Protein AF-A0A8C4QA66-F1 (afdb_monomer_lite)

Structure (mmCIF, N/CA/C/O backbone):
data_AF-A0A8C4QA66-F1
#
_entry.id   AF-A0A8C4QA66-F1
#
loop_
_atom_site.group_PDB
_atom_site.id
_atom_site.type_symbol
_atom_site.label_atom_id
_atom_site.label_alt_id
_atom_site.label_comp_id
_atom_site.label_asym_id
_atom_site.label_entity_id
_atom_site.label_seq_id
_atom_site.pdbx_PDB_ins_code
_atom_site.Cartn_x
_atom_site.Cartn_y
_atom_site.Cartn_z
_atom_site.occupancy
_atom_site.B_iso_or_equiv
_atom_site.auth_seq_id
_atom_site.auth_comp_id
_atom_site.auth_asym_id
_atom_site.auth_atom_id
_atom_site.pdbx_PDB_model_num
ATOM 1 N N . MET A 1 1 ? -4.709 8.243 -7.783 1.00 77.38 1 MET A N 1
ATOM 2 C CA . MET A 1 1 ? -3.328 7.926 -7.400 1.00 77.38 1 MET A CA 1
ATOM 3 C C . MET A 1 1 ? -2.786 6.799 -8.249 1.00 77.38 1 MET A C 1
ATOM 5 O O . MET A 1 1 ? -2.478 7.081 -9.395 1.00 77.38 1 MET A O 1
ATOM 9 N N . GLU A 1 2 ? -2.768 5.538 -7.817 1.00 77.06 2 GLU A N 1
ATOM 10 C CA . GLU A 1 2 ? -1.996 4.505 -8.536 1.00 77.06 2 GLU A CA 1
ATOM 11 C C . GLU A 1 2 ? -2.456 4.218 -9.976 1.00 77.06 2 GLU A C 1
ATOM 13 O O . GLU A 1 2 ? -1.645 4.271 -10.897 1.00 77.06 2 GLU A O 1
ATOM 18 N N . ARG A 1 3 ? -3.765 4.031 -10.213 1.00 77.50 3 ARG A N 1
ATOM 19 C CA . ARG A 1 3 ? -4.309 3.812 -11.576 1.00 77.50 3 ARG A CA 1
ATOM 20 C C . ARG A 1 3 ? -4.095 5.005 -12.510 1.00 77.50 3 ARG A C 1
ATOM 22 O O . ARG A 1 3 ? -3.920 4.830 -13.708 1.00 77.50 3 ARG A O 1
ATOM 29 N N . LYS A 1 4 ? -4.119 6.215 -11.944 1.00 80.38 4 LYS A N 1
ATOM 30 C CA . LYS A 1 4 ? -3.827 7.468 -12.657 1.00 80.38 4 LYS A CA 1
ATOM 31 C C . LYS A 1 4 ? -2.330 7.735 -12.755 1.00 80.38 4 LYS A C 1
ATOM 33 O O . LYS A 1 4 ? -1.916 8.652 -13.453 1.00 80.38 4 LYS A O 1
ATOM 38 N N . SER A 1 5 ? -1.517 6.879 -12.130 1.00 75.44 5 SER A N 1
ATOM 39 C CA . SER A 1 5 ? -0.073 6.984 -12.158 1.00 75.44 5 SER A CA 1
ATOM 40 C C . SER A 1 5 ? 0.433 8.313 -11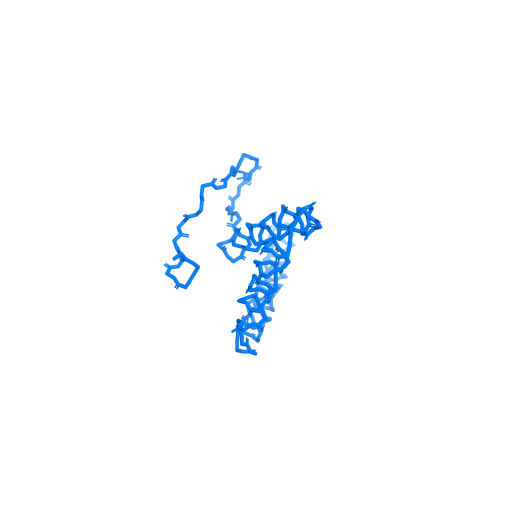.567 1.00 75.44 5 SER A C 1
ATOM 42 O O . SER A 1 5 ? 1.462 8.837 -11.996 1.00 75.44 5 SER A O 1
ATOM 44 N N . ASP A 1 6 ? -0.288 8.838 -10.571 1.00 82.44 6 ASP A N 1
ATOM 45 C CA . ASP A 1 6 ? 0.043 10.112 -9.928 1.00 82.44 6 ASP A CA 1
ATOM 46 C C . ASP A 1 6 ? 1.434 10.002 -9.259 1.00 82.44 6 ASP A C 1
ATOM 48 O O . ASP A 1 6 ? 1.770 8.939 -8.726 1.00 82.44 6 ASP A O 1
ATOM 52 N N . PRO A 1 7 ? 2.284 11.038 -9.303 1.00 80.12 7 PRO A N 1
ATOM 53 C CA . PRO A 1 7 ? 3.597 11.001 -8.662 1.00 80.12 7 PRO A CA 1
ATOM 54 C C . PRO A 1 7 ? 3.469 10.972 -7.132 1.00 80.12 7 PRO A C 1
ATOM 56 O O . PRO A 1 7 ? 2.591 11.624 -6.568 1.00 80.12 7 PRO A O 1
ATOM 59 N N . LEU A 1 8 ? 4.359 10.233 -6.461 1.00 78.69 8 LEU A N 1
ATOM 60 C CA . LEU A 1 8 ? 4.423 10.177 -4.999 1.00 78.69 8 LEU A CA 1
ATOM 61 C C . LEU A 1 8 ? 5.579 11.039 -4.469 1.00 78.69 8 LEU A C 1
ATOM 63 O O . LEU A 1 8 ? 6.657 11.031 -5.070 1.00 78.69 8 LEU A O 1
ATOM 67 N N . PRO A 1 9 ? 5.400 11.741 -3.334 1.00 78.31 9 PRO A N 1
ATOM 68 C CA . PRO A 1 9 ? 6.444 12.542 -2.700 1.00 78.31 9 PRO A CA 1
ATOM 69 C C . PRO A 1 9 ? 7.407 11.652 -1.899 1.00 78.31 9 PRO A C 1
ATOM 71 O O . PRO A 1 9 ? 7.569 11.807 -0.693 1.00 78.31 9 PRO A O 1
ATOM 74 N N . ILE A 1 10 ? 8.019 10.672 -2.555 1.00 69.31 10 ILE A N 1
ATOM 75 C CA . ILE A 1 10 ? 9.045 9.831 -1.939 1.00 69.31 10 ILE A CA 1
ATOM 76 C C . ILE A 1 10 ? 10.421 10.456 -2.138 1.00 69.31 10 ILE A C 1
ATOM 78 O O . ILE A 1 10 ? 10.757 10.930 -3.223 1.00 69.31 10 ILE A O 1
ATOM 82 N N . SER A 1 11 ? 11.229 10.440 -1.080 1.00 61.97 11 SER A N 1
ATOM 83 C CA . SER A 1 11 ? 12.581 10.985 -1.110 1.00 61.97 11 SER A CA 1
ATOM 84 C C . SER A 1 11 ? 13.463 10.116 -2.011 1.00 61.97 11 SER A C 1
ATOM 86 O O . SER A 1 11 ? 13.963 9.074 -1.600 1.00 61.97 11 SER A O 1
ATOM 88 N N . THR A 1 12 ? 13.667 10.527 -3.264 1.00 58.25 12 THR A N 1
ATOM 89 C CA . THR A 1 12 ? 14.614 9.891 -4.199 1.00 58.25 12 THR A CA 1
ATOM 90 C C . THR A 1 12 ? 16.067 10.281 -3.897 1.00 58.25 12 THR A C 1
ATOM 92 O O . THR A 1 12 ? 16.907 10.336 -4.799 1.00 58.25 12 THR A O 1
ATOM 95 N N . ALA A 1 13 ? 16.377 10.611 -2.640 1.00 52.31 13 ALA A N 1
ATOM 96 C CA . ALA A 1 13 ? 17.720 10.958 -2.209 1.00 52.31 13 ALA A CA 1
ATOM 97 C C . ALA A 1 13 ? 18.628 9.727 -2.369 1.00 52.31 13 ALA A C 1
ATOM 99 O O . ALA A 1 13 ? 18.498 8.748 -1.642 1.00 52.31 13 ALA A O 1
ATOM 100 N N . GLY A 1 14 ? 19.520 9.768 -3.363 1.00 55.25 14 GLY A N 1
ATOM 101 C CA . GLY A 1 14 ? 20.526 8.729 -3.615 1.00 55.25 14 GLY A CA 1
ATOM 102 C C . GLY A 1 14 ? 20.405 7.985 -4.949 1.00 55.25 14 GLY 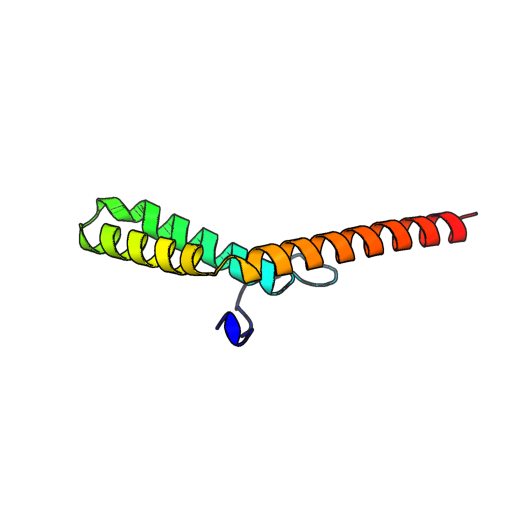A C 1
ATOM 103 O O . GLY A 1 14 ? 21.365 7.330 -5.348 1.00 55.25 14 GLY A O 1
ATOM 104 N N . SER A 1 15 ? 19.303 8.104 -5.702 1.00 53.09 15 SER A N 1
ATOM 105 C CA . SER A 1 15 ? 19.209 7.447 -7.016 1.00 53.09 15 SER A CA 1
ATOM 106 C C . SER A 1 15 ? 19.887 8.288 -8.104 1.00 53.09 15 SER A C 1
ATOM 108 O O . SER A 1 15 ? 19.237 9.051 -8.819 1.00 53.09 15 SER A O 1
ATOM 110 N N . ARG A 1 16 ? 21.210 8.158 -8.237 1.00 43.50 16 ARG A N 1
ATOM 111 C CA . ARG A 1 16 ? 21.965 8.657 -9.396 1.00 43.50 16 ARG A CA 1
ATOM 112 C C . ARG A 1 16 ? 21.704 7.709 -10.578 1.00 43.50 16 ARG A C 1
ATOM 114 O O . ARG A 1 16 ? 22.443 6.757 -10.781 1.00 43.50 16 ARG A O 1
ATOM 121 N N . GLY A 1 17 ? 20.599 7.908 -11.302 1.00 67.19 17 GLY A N 1
ATOM 122 C CA . GLY A 1 17 ? 20.185 7.057 -12.430 1.00 67.19 17 GLY A CA 1
ATOM 123 C C . GLY A 1 17 ? 18.694 7.179 -12.771 1.00 67.19 17 GLY A C 1
ATOM 124 O O . GLY A 1 17 ? 18.018 8.071 -12.259 1.00 67.19 17 GLY A O 1
ATOM 125 N N . LYS A 1 18 ? 18.166 6.280 -13.626 1.00 56.34 18 LYS A N 1
ATOM 126 C CA . LYS A 1 18 ? 16.714 6.143 -13.880 1.00 56.34 18 LYS A CA 1
ATOM 127 C C . LYS A 1 18 ? 16.025 5.922 -12.526 1.00 56.34 18 LYS A C 1
ATOM 129 O O . LYS A 1 18 ? 16.171 4.852 -11.942 1.00 56.34 18 LYS A O 1
ATOM 134 N N . GLY A 1 19 ? 15.354 6.954 -12.009 1.00 57.81 19 GLY A N 1
ATOM 135 C CA . GLY A 1 19 ? 14.737 6.947 -10.681 1.00 57.81 19 GLY A CA 1
ATOM 136 C C . GLY A 1 19 ? 13.771 5.772 -10.474 1.00 57.81 19 GLY A C 1
ATOM 137 O O . GLY A 1 19 ? 13.359 5.129 -11.447 1.00 57.81 19 GLY A O 1
ATOM 138 N N . PRO A 1 20 ? 13.398 5.473 -9.216 1.00 64.69 20 PRO A N 1
ATOM 139 C CA . PRO A 1 20 ? 12.569 4.317 -8.898 1.00 64.69 20 PRO A CA 1
ATOM 140 C C . PRO A 1 20 ? 11.298 4.329 -9.745 1.00 64.69 20 PRO A C 1
ATOM 142 O O . PRO A 1 20 ? 10.547 5.310 -9.751 1.00 64.69 20 PRO A O 1
ATOM 145 N N . LYS A 1 21 ? 11.089 3.238 -10.493 1.00 72.94 21 LYS A N 1
ATOM 146 C CA . LYS A 1 21 ? 9.931 3.065 -11.377 1.00 72.94 21 LYS A CA 1
ATOM 147 C C . LYS A 1 21 ? 8.660 3.303 -10.582 1.00 72.94 21 LYS A C 1
ATOM 149 O O . LYS A 1 21 ? 8.547 2.860 -9.449 1.00 72.94 21 LYS A O 1
ATOM 154 N N . ARG A 1 22 ? 7.669 3.952 -11.180 1.00 75.44 22 ARG A N 1
ATOM 155 C CA . ARG A 1 22 ? 6.402 4.271 -10.508 1.00 75.44 22 ARG A CA 1
ATOM 156 C C . ARG A 1 22 ? 5.760 3.061 -9.808 1.00 75.44 22 ARG A C 1
ATOM 158 O O . ARG A 1 22 ? 5.318 3.179 -8.672 1.00 75.44 22 ARG A O 1
ATOM 165 N N . ASP A 1 23 ? 5.798 1.890 -10.444 1.00 75.44 23 ASP A N 1
ATOM 166 C CA . ASP A 1 23 ? 5.292 0.626 -9.883 1.00 75.44 23 ASP A CA 1
ATOM 167 C C . ASP A 1 23 ? 6.016 0.218 -8.579 1.00 75.44 23 ASP A C 1
ATOM 169 O O . ASP A 1 23 ? 5.419 -0.403 -7.697 1.00 75.44 23 ASP A O 1
ATOM 173 N N . GLU A 1 24 ? 7.293 0.582 -8.454 1.00 80.62 24 GLU A N 1
ATOM 174 C CA . GLU A 1 24 ? 8.127 0.396 -7.266 1.00 80.62 24 GLU A CA 1
ATOM 175 C C . GLU A 1 24 ? 7.797 1.426 -6.180 1.00 80.62 24 GLU A C 1
ATOM 177 O O . GLU A 1 24 ? 7.685 1.074 -5.009 1.00 80.62 24 GLU A O 1
ATOM 182 N N . GLN A 1 25 ? 7.560 2.681 -6.573 1.00 83.69 25 GLN A N 1
ATOM 183 C CA . GLN A 1 25 ? 7.163 3.758 -5.659 1.00 83.69 25 GLN A CA 1
ATOM 184 C C . GLN A 1 25 ? 5.868 3.409 -4.921 1.00 83.69 25 GLN A C 1
ATOM 186 O O . GLN A 1 25 ? 5.805 3.450 -3.693 1.00 83.69 25 GLN A O 1
ATOM 191 N N . TYR A 1 26 ? 4.845 2.998 -5.673 1.00 84.81 26 TYR A N 1
ATOM 192 C CA . TYR A 1 26 ? 3.576 2.568 -5.097 1.00 84.81 26 TYR A CA 1
ATOM 193 C C . TYR A 1 26 ? 3.733 1.302 -4.254 1.00 84.81 26 TYR A C 1
ATOM 195 O O . TYR A 1 26 ? 3.113 1.199 -3.198 1.00 84.81 26 TYR A O 1
ATOM 203 N N . ARG A 1 27 ? 4.595 0.359 -4.660 1.00 84.94 27 ARG A N 1
ATOM 204 C CA . ARG A 1 27 ? 4.880 -0.845 -3.866 1.00 84.94 27 ARG A CA 1
ATOM 205 C C . ARG A 1 27 ? 5.471 -0.495 -2.498 1.00 84.94 27 ARG A C 1
ATOM 207 O O . ARG A 1 27 ? 5.020 -1.045 -1.497 1.00 84.94 27 ARG A O 1
ATOM 214 N N . LEU A 1 28 ? 6.450 0.408 -2.456 1.00 85.25 28 LEU A N 1
ATOM 215 C CA . LEU A 1 28 ? 7.067 0.866 -1.209 1.00 85.25 28 LEU A CA 1
ATOM 216 C C . LEU A 1 28 ? 6.052 1.591 -0.318 1.00 85.25 28 LEU A C 1
ATOM 218 O O . LEU A 1 28 ? 5.908 1.219 0.842 1.00 85.25 28 LEU A O 1
ATOM 222 N N . MET A 1 29 ? 5.275 2.520 -0.882 1.00 88.69 29 MET A N 1
ATOM 223 C CA . MET A 1 29 ? 4.210 3.232 -0.164 1.00 88.69 29 MET A CA 1
ATOM 224 C C . MET A 1 29 ? 3.189 2.268 0.462 1.00 88.69 29 MET A C 1
ATOM 226 O O . MET A 1 29 ? 2.826 2.417 1.626 1.00 88.69 29 MET A O 1
ATOM 230 N N . TRP A 1 30 ? 2.731 1.258 -0.285 1.00 90.50 30 TRP A N 1
ATOM 231 C CA . TRP A 1 30 ? 1.782 0.270 0.236 1.00 90.50 30 TRP A CA 1
ATOM 232 C C . TRP A 1 30 ? 2.375 -0.604 1.342 1.00 90.50 30 TRP A C 1
ATOM 234 O O . TRP A 1 30 ? 1.666 -0.930 2.290 1.00 90.50 30 TRP A O 1
ATOM 244 N N . ASN A 1 31 ? 3.654 -0.971 1.240 1.00 88.94 31 ASN A N 1
ATOM 245 C CA . ASN A 1 31 ? 4.338 -1.725 2.289 1.00 88.94 31 ASN A CA 1
ATOM 246 C C . ASN A 1 31 ? 4.493 -0.908 3.574 1.00 88.94 31 ASN A C 1
ATOM 248 O O . ASN A 1 31 ? 4.257 -1.436 4.658 1.00 88.94 31 ASN A O 1
ATOM 252 N N . GLU A 1 32 ? 4.863 0.366 3.458 1.00 92.12 32 GLU A N 1
ATOM 253 C CA . GLU A 1 32 ? 5.003 1.264 4.605 1.00 92.12 32 GLU A CA 1
ATOM 254 C C . GLU A 1 32 ? 3.650 1.519 5.281 1.00 92.12 32 GLU A C 1
ATOM 256 O O . GLU A 1 32 ? 3.527 1.388 6.500 1.00 92.12 32 GLU A O 1
ATOM 261 N N . LEU A 1 33 ? 2.602 1.768 4.487 1.00 92.25 33 LEU A N 1
ATOM 262 C CA . LEU A 1 33 ? 1.241 1.929 4.994 1.00 92.25 33 LEU A CA 1
ATOM 263 C C . LEU A 1 33 ? 0.741 0.661 5.702 1.00 92.25 33 LEU A C 1
ATOM 265 O O . LEU A 1 33 ? 0.151 0.749 6.776 1.00 92.25 33 LEU A O 1
ATOM 269 N N . GLU A 1 34 ? 0.989 -0.521 5.132 1.00 93.50 34 GLU A N 1
ATOM 270 C CA . GLU A 1 34 ? 0.631 -1.789 5.774 1.00 93.50 34 GLU A CA 1
ATOM 271 C C . GLU A 1 34 ? 1.378 -1.985 7.096 1.00 93.50 34 GLU A C 1
ATOM 273 O O . GLU A 1 34 ? 0.759 -2.379 8.083 1.00 93.50 34 GLU A O 1
ATOM 278 N N . ALA A 1 35 ? 2.684 -1.702 7.138 1.00 94.00 35 ALA A N 1
ATOM 279 C CA . ALA A 1 35 ? 3.484 -1.833 8.351 1.00 94.00 35 ALA A CA 1
ATOM 280 C C . ALA A 1 35 ? 2.953 -0.929 9.474 1.00 94.00 35 ALA A C 1
ATOM 282 O O . ALA A 1 35 ? 2.758 -1.401 10.596 1.00 94.00 35 ALA A O 1
ATOM 283 N N . LEU A 1 36 ? 2.641 0.330 9.151 1.00 94.81 36 LEU A N 1
ATOM 284 C CA . LEU A 1 36 ? 2.050 1.284 10.087 1.00 94.81 36 LEU A CA 1
ATOM 285 C C . LEU A 1 36 ? 0.702 0.787 10.625 1.00 94.81 36 LEU A C 1
ATOM 287 O O . LEU A 1 36 ? 0.487 0.742 11.834 1.00 94.81 36 LEU A O 1
ATOM 291 N N . VAL A 1 37 ? -0.208 0.380 9.737 1.00 94.81 37 VAL A N 1
ATOM 292 C CA . VAL A 1 37 ? -1.546 -0.074 10.144 1.00 94.81 37 VAL A CA 1
ATOM 293 C C . VAL A 1 37 ? -1.462 -1.368 10.955 1.00 94.81 37 VAL A C 1
ATOM 295 O O . VAL A 1 37 ? -2.152 -1.499 11.964 1.00 94.81 37 VAL A O 1
ATOM 298 N N . ARG A 1 38 ? -0.590 -2.309 10.573 1.00 95.25 38 ARG A N 1
ATOM 299 C CA . ARG A 1 38 ? -0.400 -3.573 11.298 1.00 95.25 38 ARG A CA 1
ATOM 300 C C . ARG A 1 38 ? 0.162 -3.341 12.703 1.00 95.25 38 ARG A C 1
ATOM 302 O O . ARG A 1 38 ? -0.294 -4.000 13.632 1.00 95.25 38 ARG A O 1
ATOM 309 N N . ALA A 1 39 ? 1.078 -2.385 12.875 1.00 96.88 39 ALA A N 1
ATOM 310 C CA . ALA A 1 39 ? 1.614 -2.013 14.187 1.00 96.88 39 ALA A CA 1
ATOM 311 C C . ALA A 1 39 ? 0.538 -1.473 15.149 1.00 96.88 39 ALA A C 1
ATOM 313 O O . ALA A 1 39 ? 0.672 -1.612 16.362 1.00 96.88 39 ALA A O 1
ATOM 314 N N . HIS A 1 40 ? -0.546 -0.903 14.614 1.00 96.12 40 HIS A N 1
ATOM 315 C CA . HIS A 1 40 ? -1.660 -0.354 15.393 1.00 96.12 40 HIS A CA 1
ATOM 316 C C . HIS A 1 40 ? -2.938 -1.202 15.336 1.00 96.12 40 HIS A C 1
ATOM 318 O O . HIS A 1 40 ? -3.955 -0.819 15.912 1.00 96.12 40 HIS A O 1
ATOM 324 N N . ALA A 1 41 ? -2.911 -2.368 14.684 1.00 94.44 41 ALA A N 1
ATOM 325 C CA . ALA A 1 41 ? -4.097 -3.197 14.472 1.00 94.44 41 ALA A CA 1
ATOM 326 C C . ALA A 1 41 ? -4.717 -3.729 15.774 1.00 94.44 41 ALA A C 1
ATOM 328 O O . ALA A 1 41 ? -5.922 -3.973 15.815 1.00 94.44 41 ALA A O 1
ATOM 329 N N . SER A 1 42 ? -3.914 -3.882 16.831 1.00 94.62 42 SER A N 1
ATOM 330 C CA . SER A 1 42 ? -4.357 -4.309 18.163 1.00 94.62 42 SER A CA 1
ATOM 331 C C . SER A 1 42 ? -4.955 -3.180 19.007 1.00 94.62 42 SER A C 1
ATOM 333 O O . SER A 1 42 ? -5.579 -3.461 20.028 1.00 94.62 42 SER A O 1
ATOM 335 N N . ASN A 1 43 ? -4.809 -1.914 18.597 1.00 95.12 43 ASN A N 1
ATOM 336 C CA . ASN A 1 43 ? -5.267 -0.770 19.389 1.00 95.12 43 ASN A CA 1
ATOM 337 C C . ASN A 1 43 ? -6.797 -0.658 19.424 1.00 95.12 43 ASN A C 1
ATOM 339 O O . ASN A 1 43 ? -7.358 -0.170 20.403 1.00 95.12 43 ASN A O 1
ATOM 343 N N . SER A 1 44 ? -7.490 -1.073 18.358 1.00 96.06 44 SER A N 1
ATOM 344 C CA . SER A 1 44 ? -8.951 -1.194 18.354 1.00 96.06 44 SER A CA 1
ATOM 345 C C . SER A 1 44 ? -9.448 -2.081 17.213 1.00 96.06 44 SER A C 1
ATOM 347 O O . SER A 1 44 ? -8.787 -2.222 16.185 1.00 96.06 44 SER A O 1
ATOM 349 N N . SER A 1 45 ? -10.676 -2.588 17.341 1.00 93.06 45 S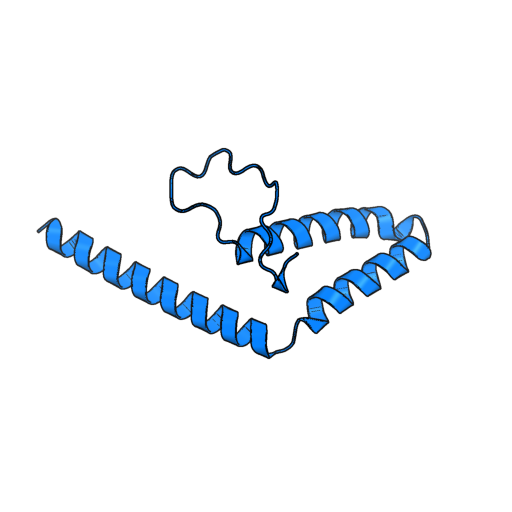ER A N 1
ATOM 350 C CA . SER A 1 45 ? -11.366 -3.312 16.261 1.00 93.06 45 SER A CA 1
ATOM 351 C C . SER A 1 45 ? -11.526 -2.475 14.985 1.00 93.06 45 SER A C 1
ATOM 353 O O . SER A 1 45 ? -11.573 -3.017 13.881 1.00 93.06 45 SER A O 1
ATOM 355 N N . GLY A 1 46 ? -11.561 -1.144 15.114 1.00 95.88 46 GLY A N 1
ATOM 356 C CA . GLY A 1 46 ? -11.523 -0.227 13.978 1.00 95.88 46 GLY A CA 1
ATOM 357 C C . GLY A 1 46 ? -10.224 -0.350 13.180 1.00 95.88 46 GLY A C 1
ATOM 358 O O . GLY A 1 46 ? -10.277 -0.445 11.956 1.00 95.88 46 GLY A O 1
ATOM 359 N N . HIS A 1 47 ? -9.073 -0.429 13.855 1.00 94.75 47 HIS A N 1
ATOM 360 C CA . HIS A 1 47 ? -7.778 -0.607 13.190 1.00 94.75 47 HIS A CA 1
ATOM 361 C C . HIS A 1 47 ? -7.681 -1.967 12.492 1.00 94.75 47 HIS A C 1
ATOM 363 O O . HIS A 1 47 ? -7.169 -2.040 11.376 1.00 94.75 47 HIS A O 1
ATOM 369 N N . THR A 1 48 ? -8.241 -3.027 13.085 1.00 94.81 48 THR A N 1
ATOM 370 C CA . THR A 1 48 ? -8.335 -4.344 12.434 1.00 94.81 48 THR A CA 1
ATOM 371 C C . THR A 1 48 ? -9.1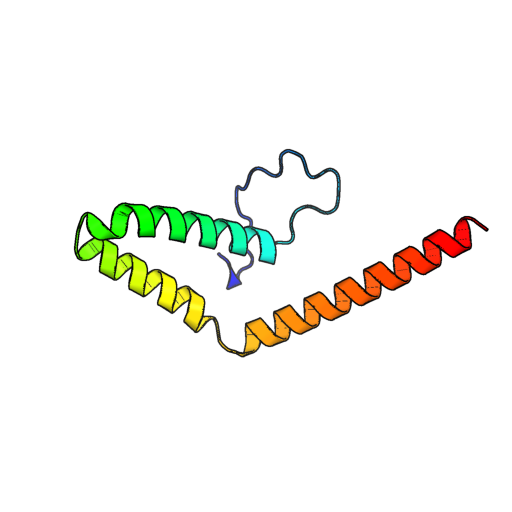42 -4.273 11.132 1.00 94.81 48 THR A C 1
ATOM 373 O O . THR A 1 48 ? -8.670 -4.717 10.091 1.00 94.81 48 THR A O 1
ATOM 376 N N . ARG A 1 49 ? -10.308 -3.610 11.139 1.00 96.31 49 ARG A N 1
ATOM 377 C CA . ARG A 1 49 ? -11.132 -3.436 9.926 1.00 96.31 49 ARG A CA 1
ATOM 378 C C . ARG A 1 49 ? -10.427 -2.627 8.835 1.00 96.31 49 ARG A C 1
ATOM 380 O O . ARG A 1 49 ? -10.621 -2.894 7.650 1.00 96.31 49 ARG A O 1
ATOM 387 N N . VAL A 1 50 ? -9.628 -1.629 9.217 1.00 95.06 50 VAL A N 1
ATOM 388 C CA . VAL A 1 50 ? -8.814 -0.853 8.268 1.00 95.06 50 VAL A CA 1
ATOM 389 C C . VAL A 1 50 ? -7.724 -1.730 7.650 1.00 95.06 50 VAL A C 1
ATOM 391 O O . VAL A 1 50 ? -7.528 -1.669 6.436 1.00 95.06 50 VAL A O 1
ATOM 394 N N . LEU A 1 51 ? -7.064 -2.579 8.446 1.00 94.31 51 LEU A N 1
ATOM 395 C CA . LEU A 1 51 ? -6.080 -3.542 7.947 1.00 94.31 51 LEU A CA 1
ATOM 396 C C . LEU A 1 51 ? -6.705 -4.514 6.936 1.00 94.31 51 LEU A C 1
ATOM 398 O O . LEU A 1 51 ? -6.156 -4.697 5.850 1.00 94.31 51 LEU A O 1
ATOM 402 N N . ASP A 1 52 ? -7.873 -5.073 7.250 1.00 93.44 52 ASP A N 1
ATOM 403 C CA . ASP A 1 52 ? -8.584 -5.992 6.355 1.00 93.44 52 ASP A CA 1
ATOM 404 C C . ASP A 1 52 ? -8.957 -5.313 5.030 1.00 93.44 52 ASP A C 1
ATOM 406 O O . ASP A 1 52 ? -8.728 -5.860 3.949 1.00 93.44 52 ASP A O 1
ATOM 410 N N . CYS A 1 53 ? -9.469 -4.080 5.097 1.00 94.19 53 CYS A N 1
ATOM 411 C CA . CYS A 1 53 ? -9.784 -3.277 3.916 1.00 94.19 53 CYS A CA 1
ATOM 412 C C . CYS A 1 53 ? -8.539 -3.018 3.053 1.00 94.19 53 CYS A C 1
ATOM 414 O O . CYS A 1 53 ? -8.586 -3.156 1.828 1.00 94.19 53 CYS A O 1
ATOM 416 N N . LEU A 1 54 ? -7.409 -2.688 3.683 1.00 92.56 54 LEU A N 1
ATOM 417 C CA . LEU A 1 54 ? -6.141 -2.448 3.002 1.00 92.56 54 LEU A CA 1
ATOM 418 C C . LEU A 1 54 ? -5.643 -3.703 2.271 1.00 92.56 54 LEU A C 1
ATOM 420 O O . LEU A 1 54 ? -5.289 -3.630 1.091 1.00 92.56 54 LEU A O 1
ATOM 424 N N . LEU A 1 55 ? -5.662 -4.860 2.937 1.00 89.44 55 LEU A N 1
ATOM 425 C CA . LEU A 1 55 ? -5.253 -6.138 2.347 1.00 89.44 55 LEU A CA 1
ATOM 426 C C . LEU A 1 55 ? -6.185 -6.568 1.209 1.00 89.44 55 LEU A C 1
ATOM 428 O O . LEU A 1 55 ? -5.710 -7.058 0.180 1.00 89.44 55 LEU A O 1
ATOM 432 N N . ALA A 1 56 ? -7.490 -6.328 1.349 1.00 88.06 56 ALA A N 1
ATOM 433 C CA . ALA A 1 56 ? -8.470 -6.577 0.300 1.00 88.06 56 ALA A CA 1
ATOM 434 C C . ALA A 1 56 ? -8.242 -5.668 -0.913 1.00 88.06 56 ALA A C 1
ATOM 436 O O . ALA A 1 56 ? -8.232 -6.159 -2.033 1.00 88.06 56 ALA A O 1
ATOM 437 N N . CYS A 1 57 ? -7.969 -4.374 -0.719 1.00 86.12 57 CYS A N 1
ATOM 438 C CA . CYS A 1 57 ? -7.632 -3.451 -1.811 1.00 86.12 57 CYS A CA 1
ATOM 439 C C . CYS A 1 57 ? -6.306 -3.810 -2.493 1.00 86.12 57 CYS A C 1
ATOM 441 O O . CYS A 1 57 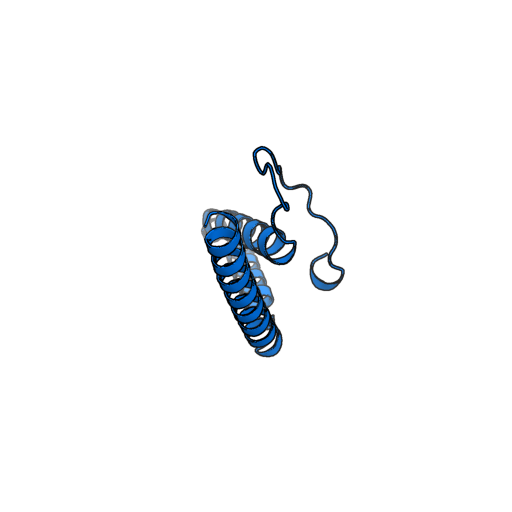? -6.102 -3.504 -3.669 1.00 86.12 57 CYS A O 1
ATOM 443 N N . ARG A 1 58 ? -5.386 -4.449 -1.761 1.00 80.00 58 ARG A N 1
ATOM 444 C CA . ARG A 1 58 ? -4.107 -4.906 -2.301 1.00 80.00 58 ARG A CA 1
ATOM 445 C C . ARG A 1 58 ? -4.228 -6.223 -3.070 1.00 80.00 58 ARG A C 1
ATOM 447 O O . ARG A 1 58 ? -3.555 -6.363 -4.084 1.00 80.00 58 ARG A O 1
ATOM 454 N N . SER A 1 59 ? -5.094 -7.130 -2.621 1.00 62.38 59 SER A N 1
ATOM 455 C CA . SER A 1 59 ? -5.344 -8.443 -3.239 1.00 62.38 59 SER A CA 1
ATOM 456 C C . SER A 1 59 ? -6.390 -8.389 -4.359 1.00 62.38 59 SER A C 1
ATOM 458 O O . SER A 1 59 ? -6.308 -9.151 -5.315 1.00 62.38 59 SER A O 1
ATOM 460 N N . SER A 1 60 ? -7.331 -7.438 -4.307 1.00 54.34 60 SER A N 1
ATOM 461 C CA . SER A 1 60 ? -8.298 -7.156 -5.382 1.00 54.34 60 SER A CA 1
ATOM 462 C C . SER A 1 60 ? -7.684 -6.416 -6.574 1.00 54.34 60 SER A C 1
ATOM 464 O O . SER A 1 60 ? -8.396 -6.060 -7.509 1.00 54.34 60 SER A O 1
ATOM 466 N N . ARG A 1 61 ? -6.352 -6.249 -6.594 1.00 61.69 61 ARG A N 1
ATOM 467 C CA . ARG A 1 61 ? -5.575 -5.795 -7.760 1.00 61.69 61 ARG A CA 1
ATOM 468 C C . ARG A 1 61 ? -5.597 -6.755 -8.957 1.00 61.69 61 ARG A C 1
ATOM 470 O O . ARG A 1 61 ? -4.913 -6.469 -9.921 1.00 61.69 61 ARG A O 1
ATOM 477 N N . LEU A 1 62 ? -6.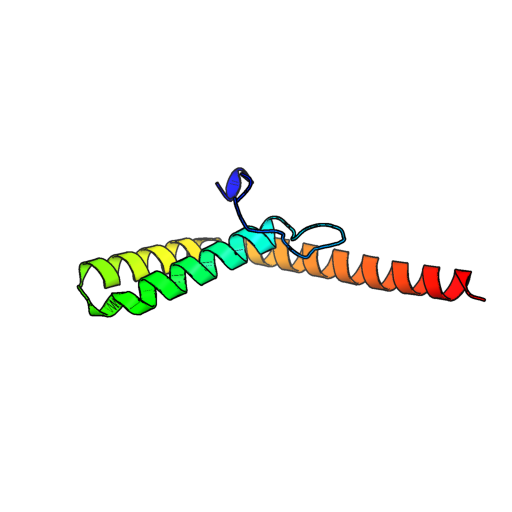412 -7.813 -8.918 1.00 48.09 62 LEU A N 1
ATOM 478 C CA . LEU A 1 62 ? -6.763 -8.724 -10.014 1.00 48.09 62 LEU A CA 1
ATOM 479 C C . LEU A 1 62 ? -5.586 -9.519 -10.641 1.00 48.09 62 LEU A C 1
ATOM 481 O O . LEU A 1 62 ? -4.474 -9.017 -10.784 1.00 48.09 62 LEU A O 1
ATOM 485 N N . PRO A 1 63 ? -5.832 -10.766 -11.088 1.00 52.12 63 PRO A N 1
ATOM 486 C CA . PRO A 1 63 ? -4.845 -11.612 -11.779 1.00 52.12 63 PRO A CA 1
ATOM 487 C C . PRO A 1 63 ? -4.152 -10.957 -12.993 1.00 52.12 63 PRO A C 1
ATOM 489 O O . PRO A 1 63 ? -3.052 -11.358 -13.368 1.00 52.12 63 PRO A O 1
ATOM 492 N N . GLU A 1 64 ? -4.773 -9.947 -13.609 1.00 53.75 64 GLU A N 1
ATOM 493 C CA . GLU A 1 64 ? -4.268 -9.272 -14.812 1.00 53.75 64 GLU A CA 1
ATOM 494 C C . GLU A 1 64 ? -3.048 -8.371 -14.558 1.00 53.75 64 GLU A C 1
ATOM 496 O O . GLU A 1 64 ? -2.157 -8.289 -15.409 1.00 53.75 64 GLU A O 1
ATOM 501 N N . ASP A 1 65 ? -2.960 -7.709 -13.399 1.00 54.97 65 ASP A N 1
ATOM 502 C CA . ASP A 1 65 ? -1.819 -6.832 -13.096 1.00 54.97 65 ASP A CA 1
ATOM 503 C C . ASP A 1 65 ? -0.571 -7.630 -12.689 1.00 54.97 65 ASP A C 1
ATOM 505 O O . ASP A 1 65 ? 0.551 -7.170 -12.920 1.00 54.97 65 ASP A O 1
ATOM 509 N N . ASP A 1 66 ? -0.738 -8.841 -12.144 1.00 56.50 66 ASP A N 1
ATOM 510 C CA . ASP A 1 66 ? 0.379 -9.736 -11.817 1.00 56.50 66 ASP A CA 1
ATOM 511 C C . ASP A 1 66 ? 1.037 -10.289 -13.093 1.00 56.50 66 ASP A C 1
ATOM 513 O O . ASP A 1 66 ? 2.255 -10.190 -13.260 1.00 56.50 66 ASP A O 1
ATOM 517 N N . GLU A 1 67 ? 0.240 -10.728 -14.074 1.00 59.03 67 GLU A N 1
ATOM 518 C CA . GLU A 1 67 ? 0.745 -11.144 -15.392 1.00 59.03 67 GLU A CA 1
ATOM 519 C C . GLU A 1 67 ? 1.368 -9.971 -16.165 1.00 59.03 67 GLU A C 1
ATOM 521 O O . GLU A 1 67 ? 2.450 -10.104 -16.748 1.00 59.03 67 GLU A O 1
ATOM 526 N N . ARG A 1 68 ? 0.775 -8.771 -16.097 1.00 61.09 68 ARG A N 1
ATOM 527 C CA . ARG A 1 68 ? 1.372 -7.567 -16.693 1.00 61.09 68 ARG A CA 1
ATOM 528 C C . ARG A 1 68 ? 2.690 -7.179 -16.014 1.00 61.09 68 ARG A C 1
ATOM 530 O O . ARG A 1 68 ? 3.637 -6.789 -16.703 1.00 61.09 68 ARG A O 1
ATOM 537 N N . ARG A 1 69 ? 2.800 -7.321 -14.687 1.00 63.22 69 ARG A N 1
ATOM 538 C CA . ARG A 1 69 ? 4.052 -7.127 -13.927 1.00 63.22 69 ARG A CA 1
ATOM 539 C C . ARG A 1 69 ? 5.105 -8.173 -14.282 1.00 63.22 69 ARG A C 1
ATOM 541 O O . ARG A 1 69 ? 6.265 -7.813 -14.483 1.00 63.22 69 ARG A O 1
ATOM 548 N N . LYS A 1 70 ? 4.722 -9.442 -14.406 1.00 65.31 70 LYS A N 1
ATOM 549 C CA . LYS A 1 70 ? 5.608 -10.548 -14.795 1.00 65.31 70 LYS A CA 1
ATOM 550 C C . LYS A 1 70 ? 6.128 -10.376 -16.224 1.00 65.31 70 LYS A C 1
ATOM 552 O O . LYS A 1 70 ? 7.321 -10.562 -16.468 1.00 65.31 70 LYS A O 1
ATOM 557 N N . GLY A 1 71 ? 5.270 -9.919 -17.138 1.00 67.69 71 GLY A N 1
ATOM 558 C CA . GLY A 1 71 ? 5.637 -9.549 -18.505 1.00 67.69 71 GLY A CA 1
ATOM 559 C C . GLY A 1 71 ? 6.617 -8.374 -18.564 1.00 67.69 71 GLY A C 1
ATOM 560 O O . GLY A 1 71 ? 7.628 -8.454 -19.264 1.00 67.69 71 GLY A O 1
ATOM 561 N N . LYS A 1 72 ? 6.384 -7.311 -17.777 1.00 68.75 72 LYS A N 1
ATOM 562 C CA . LYS A 1 72 ? 7.331 -6.187 -17.661 1.00 68.75 72 LYS A CA 1
ATOM 563 C C . LYS A 1 72 ? 8.688 -6.634 -17.107 1.00 68.75 72 LYS A C 1
ATOM 565 O O . LYS A 1 72 ? 9.702 -6.301 -17.710 1.00 68.75 72 LYS A O 1
ATOM 570 N N . ARG A 1 73 ? 8.718 -7.434 -16.032 1.00 73.88 73 ARG A N 1
ATOM 571 C CA . ARG A 1 73 ? 9.969 -7.964 -15.448 1.00 73.88 73 ARG A CA 1
ATOM 572 C C . ARG A 1 73 ? 10.780 -8.768 -16.461 1.00 73.88 73 ARG A C 1
ATOM 574 O O . ARG A 1 73 ? 11.963 -8.506 -16.622 1.00 73.88 73 ARG A O 1
ATOM 581 N N . ARG A 1 74 ? 10.135 -9.677 -17.202 1.00 73.81 74 ARG A N 1
ATOM 582 C CA . ARG A 1 74 ? 10.796 -10.462 -18.262 1.00 73.81 74 ARG A CA 1
ATOM 583 C C . ARG A 1 74 ? 11.384 -9.595 -19.374 1.00 73.81 74 ARG A C 1
ATOM 585 O O . ARG A 1 74 ? 12.452 -9.911 -19.889 1.00 73.81 74 ARG A O 1
ATOM 592 N N . LYS A 1 75 ? 10.689 -8.524 -19.771 1.00 78.12 75 LYS A N 1
ATOM 593 C CA . LYS A 1 75 ? 11.184 -7.608 -20.808 1.00 78.12 75 LYS A CA 1
ATOM 594 C C . LYS A 1 75 ? 12.411 -6.832 -20.328 1.00 78.12 75 LYS A C 1
ATOM 596 O O . LYS A 1 75 ? 13.381 -6.727 -21.069 1.00 78.12 75 LYS A O 1
ATOM 601 N N . GLU A 1 76 ? 12.371 -6.336 -19.097 1.00 77.38 76 GLU A N 1
ATOM 602 C CA . GLU A 1 76 ? 13.471 -5.579 -18.491 1.00 77.38 76 GLU A CA 1
ATOM 603 C C . GLU A 1 76 ? 14.722 -6.442 -18.297 1.00 77.38 76 GLU A C 1
ATOM 605 O O . GLU A 1 76 ? 15.817 -6.004 -18.624 1.00 77.38 76 GLU A O 1
ATOM 610 N N . GLU A 1 77 ? 14.554 -7.692 -17.865 1.00 80.00 77 GLU A N 1
ATOM 611 C CA . GLU A 1 77 ? 15.650 -8.655 -17.700 1.00 80.00 77 GLU A CA 1
ATOM 612 C C . GLU A 1 77 ? 16.300 -9.015 -19.050 1.00 80.00 77 GLU A C 1
ATOM 614 O O . GLU A 1 77 ? 17.520 -9.159 -19.157 1.00 80.00 77 GLU A O 1
ATOM 619 N N . ARG A 1 78 ? 15.494 -9.094 -20.121 1.00 83.62 78 ARG A N 1
ATOM 620 C CA . ARG A 1 78 ? 15.991 -9.302 -21.489 1.00 83.62 78 ARG A CA 1
ATOM 621 C C . ARG A 1 78 ? 16.756 -8.088 -22.017 1.00 83.62 78 ARG A C 1
ATOM 623 O O . ARG A 1 78 ? 17.788 -8.272 -22.656 1.00 83.62 78 ARG A O 1
ATOM 630 N N . GLU A 1 79 ? 16.264 -6.875 -21.770 1.00 81.56 79 GLU A N 1
ATOM 631 C CA . GLU A 1 79 ? 16.959 -5.634 -22.142 1.00 81.56 79 GLU A CA 1
ATOM 632 C C . GLU A 1 79 ? 18.263 -5.454 -21.352 1.00 81.56 79 GLU A C 1
ATOM 634 O O . GLU A 1 79 ? 19.268 -5.062 -21.937 1.00 81.56 79 GLU A O 1
ATOM 639 N N . GLU A 1 80 ? 18.294 -5.801 -20.062 1.00 84.19 80 GLU A N 1
ATOM 640 C CA . GLU A 1 80 ? 19.511 -5.741 -19.241 1.00 84.19 80 GLU A CA 1
ATOM 641 C C . GLU A 1 80 ? 20.582 -6.722 -19.736 1.00 84.19 80 GLU A C 1
ATOM 643 O O . GLU A 1 80 ? 21.754 -6.360 -19.859 1.00 84.19 80 GLU A O 1
ATOM 648 N N . ARG A 1 81 ? 20.179 -7.951 -20.087 1.00 84.88 81 ARG A N 1
ATOM 649 C CA . ARG A 1 81 ? 21.086 -8.956 -20.657 1.00 84.88 81 ARG A CA 1
ATOM 650 C C . ARG A 1 81 ? 21.647 -8.514 -22.009 1.00 84.88 81 ARG A C 1
ATOM 652 O O . ARG A 1 81 ? 22.846 -8.642 -22.224 1.00 84.88 81 ARG A O 1
ATOM 659 N N . ALA A 1 82 ? 20.801 -7.957 -22.877 1.00 84.75 82 ALA A N 1
ATOM 660 C CA . ALA A 1 82 ? 21.231 -7.420 -24.166 1.00 84.75 82 ALA A CA 1
ATOM 661 C C . ALA A 1 82 ? 22.195 -6.234 -23.996 1.00 84.75 82 ALA A C 1
ATOM 663 O O . ALA A 1 82 ? 23.195 -6.152 -24.698 1.00 84.75 82 ALA A O 1
ATOM 664 N N . ASN A 1 83 ? 21.942 -5.344 -23.032 1.00 82.50 83 ASN A N 1
ATOM 665 C CA . ASN A 1 83 ? 22.822 -4.206 -22.779 1.00 82.50 83 ASN A CA 1
ATOM 666 C C . ASN A 1 83 ? 24.201 -4.640 -22.256 1.00 82.50 83 ASN A C 1
ATOM 668 O O . ASN A 1 83 ? 25.203 -4.081 -22.683 1.00 82.50 83 ASN A O 1
ATOM 672 N N . ARG A 1 84 ? 24.264 -5.664 -21.390 1.00 84.69 84 ARG A N 1
ATOM 673 C CA . ARG A 1 84 ? 25.542 -6.251 -20.945 1.00 84.69 84 ARG A CA 1
ATOM 674 C C . ARG A 1 84 ? 26.321 -6.914 -22.077 1.00 84.69 84 ARG A C 1
ATOM 676 O O . ARG A 1 84 ? 27.542 -6.842 -22.080 1.00 84.69 84 ARG A O 1
ATOM 683 N N . GLU A 1 85 ? 25.636 -7.581 -23.006 1.00 83.06 85 GLU A N 1
ATOM 684 C CA . GLU A 1 85 ? 26.284 -8.194 -24.173 1.00 83.06 85 GLU A CA 1
ATOM 685 C C . GLU A 1 85 ? 26.879 -7.120 -25.101 1.00 83.06 85 GLU A C 1
ATOM 687 O O . GLU A 1 85 ? 28.023 -7.260 -25.519 1.00 83.06 85 GLU A O 1
ATOM 692 N N . VAL A 1 86 ? 26.161 -6.014 -25.335 1.00 84.44 86 VAL A N 1
ATOM 693 C CA . VAL A 1 86 ? 26.654 -4.877 -26.139 1.00 84.44 86 VAL A CA 1
ATOM 694 C C . VAL A 1 86 ? 27.836 -4.168 -25.468 1.00 84.44 86 VAL A C 1
ATOM 696 O O . VAL A 1 86 ? 28.801 -3.809 -26.136 1.00 84.44 86 VAL A O 1
ATOM 699 N N . GLU A 1 87 ? 27.791 -3.984 -24.148 1.00 81.94 87 GLU A N 1
ATOM 700 C CA . GLU A 1 87 ? 28.886 -3.376 -23.380 1.00 81.94 87 GLU A CA 1
ATOM 701 C C . GLU A 1 87 ? 30.155 -4.249 -23.414 1.00 81.94 87 GLU A C 1
ATOM 703 O O . GLU A 1 87 ? 31.246 -3.742 -23.656 1.00 81.94 87 GLU A O 1
ATOM 708 N N . ALA A 1 88 ? 30.007 -5.573 -23.293 1.00 83.94 88 ALA A N 1
ATOM 709 C CA . ALA A 1 88 ? 31.120 -6.521 -23.374 1.00 83.94 88 ALA A CA 1
ATOM 710 C C . ALA A 1 88 ? 31.713 -6.683 -24.788 1.00 83.94 88 ALA A C 1
ATOM 712 O O . ALA A 1 88 ? 32.833 -7.177 -24.924 1.00 83.94 88 ALA A O 1
ATOM 713 N N . GLU A 1 89 ? 30.966 -6.330 -25.837 1.00 77.44 89 GLU A N 1
ATOM 714 C CA . GLU A 1 89 ? 31.451 -6.310 -27.223 1.00 77.44 89 GLU A CA 1
ATOM 715 C C . GLU A 1 89 ? 32.175 -4.997 -27.552 1.00 77.44 89 GLU A C 1
ATOM 717 O O . GLU A 1 89 ? 33.155 -5.016 -28.287 1.00 77.44 89 GLU A O 1
ATOM 722 N N . ALA A 1 90 ? 31.753 -3.875 -26.960 1.00 79.88 90 ALA A N 1
ATOM 723 C CA . ALA A 1 90 ? 32.401 -2.574 -27.134 1.00 79.88 90 ALA A CA 1
ATOM 724 C C . ALA A 1 90 ? 33.758 -2.448 -26.409 1.00 79.88 90 ALA A C 1
ATOM 726 O O . ALA A 1 90 ? 34.566 -1.599 -26.780 1.00 79.88 90 ALA A O 1
ATOM 727 N N . GLU A 1 91 ? 34.009 -3.271 -25.384 1.00 70.62 91 GLU A N 1
ATOM 728 C CA . GLU A 1 91 ? 35.296 -3.345 -24.668 1.00 70.62 91 GLU A CA 1
ATOM 729 C C . GLU A 1 91 ? 36.304 -4.355 -25.269 1.00 70.62 91 GLU A C 1
ATOM 731 O O . GLU A 1 91 ? 37.377 -4.551 -24.692 1.00 70.62 91 GLU A O 1
ATOM 736 N N . ARG A 1 92 ? 35.998 -4.999 -26.407 1.00 60.50 92 ARG A N 1
ATOM 737 C CA . ARG A 1 92 ? 36.928 -5.882 -27.147 1.00 60.50 92 ARG A CA 1
ATOM 738 C C . ARG A 1 92 ? 37.584 -5.177 -28.327 1.00 60.50 92 ARG A C 1
ATOM 740 O O . ARG A 1 92 ? 38.760 -5.514 -28.588 1.00 60.50 92 ARG A O 1
#

Sequence (92 aa):
MERKSDPLPISTAGSRGKGPKRDEQYRLMWNELEALVRAHASNSSGHTRVLDCLLACRSSRLPEDDERRKGKRRKEEREERANREVEAEAER

Foldseek 3Di:
DVVVLDDDPDPQPPPPDDTDDSVRVVVVVLVVVLVVLVVCCVVDVVSVVVNVVSVCVVVVPDPVVVVVVVVVVVVVVVVVVVVVVVVVVVVD

pLDDT: mean 78.22, std 14.12, range [43.5, 96.88]

InterPro domains:
  IPR019355 Cell cycle regulator Mat89Bb [PF10221] (1-89)
  IPR019355 Cell cycle regulator Mat89Bb [PTHR12955] (1-85)

Radius of gyration: 18.43 Å; chains: 1; bounding box: 48×24×47 Å

Organism: Eptatretus burgeri (NCBI:txid7764)

Secondary structure (DSSP, 8-state):
-TTTTPPP----TT--SSPPPHHHHHHHHHHHHHHHHHHTTTT-HHHHHHHHHHHHHHHTTHHHHHHHHHHHHHHHHHHHHHHHHHHHHHT-